Protein AF-A0A357LVG3-F1 (afdb_monomer_lite)

Sequence (38 aa):
WTCYNGREKACGKCGSCVERLEAFEKNHATDPLEYETV

Foldseek 3Di:
DQAPVPDPFRACPDPSNVVVCVVCVVVVHDDPTGHDDD

pLDDT: mean 92.34, std 7.93, range [58.47, 98.5]

Structure (mmCIF, N/CA/C/O backbone):
data_AF-A0A357LVG3-F1
#
_entry.id   AF-A0A357LVG3-F1
#
loop_
_atom_site.group_PDB
_atom_site.id
_atom_site.type_symbol
_atom_site.label_atom_id
_atom_site.label_alt_id
_atom_site.label_comp_id
_atom_site.label_asym_id
_atom_site.label_entity_id
_atom_site.label_seq_id
_atom_site.pdbx_PDB_ins_code
_atom_site.Cartn_x
_atom_site.Cartn_y
_atom_site.Cartn_z
_atom_site.occupancy
_atom_site.B_iso_or_equiv
_atom_site.auth_seq_id
_atom_site.auth_comp_id
_atom_site.auth_asym_id
_atom_site.auth_atom_id
_atom_site.pdbx_PDB_model_num
ATOM 1 N N . TRP A 1 1 ? -4.319 -4.979 -11.833 1.00 74.06 1 TRP A N 1
ATOM 2 C CA . TRP A 1 1 ? -3.039 -4.834 -11.119 1.00 74.06 1 TRP A CA 1
ATOM 3 C C . TRP A 1 1 ? -2.827 -3.354 -10.821 1.00 74.06 1 TRP A C 1
ATOM 5 O O . TRP A 1 1 ? -2.802 -2.582 -11.768 1.00 74.06 1 TRP A O 1
ATOM 15 N N . THR A 1 2 ? -2.786 -2.944 -9.546 1.00 79.19 2 THR A N 1
ATOM 16 C CA . THR A 1 2 ? -2.730 -1.514 -9.151 1.00 79.19 2 THR A CA 1
ATOM 17 C C . THR A 1 2 ? -1.294 -1.019 -8.932 1.00 79.19 2 THR A C 1
ATOM 19 O O . THR A 1 2 ? -1.006 0.152 -9.115 1.00 79.19 2 THR A O 1
ATOM 22 N N . CYS A 1 3 ? -0.347 -1.896 -8.594 1.00 92.62 3 CYS A N 1
ATOM 23 C CA . CYS A 1 3 ? 1.037 -1.495 -8.341 1.00 92.62 3 CYS A CA 1
ATOM 24 C C . CYS A 1 3 ? 1.795 -1.170 -9.645 1.00 92.62 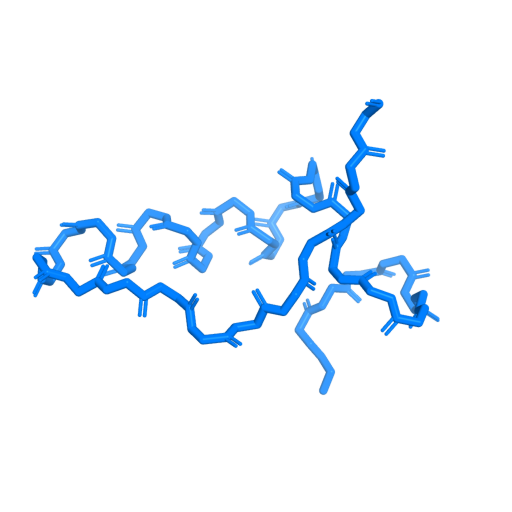3 CYS A C 1
ATOM 26 O O . CYS A 1 3 ? 1.870 -2.002 -10.546 1.00 92.62 3 CYS A O 1
ATOM 28 N N . TYR A 1 4 ? 2.462 -0.018 -9.729 1.00 88.56 4 TYR A N 1
ATOM 29 C CA . TYR A 1 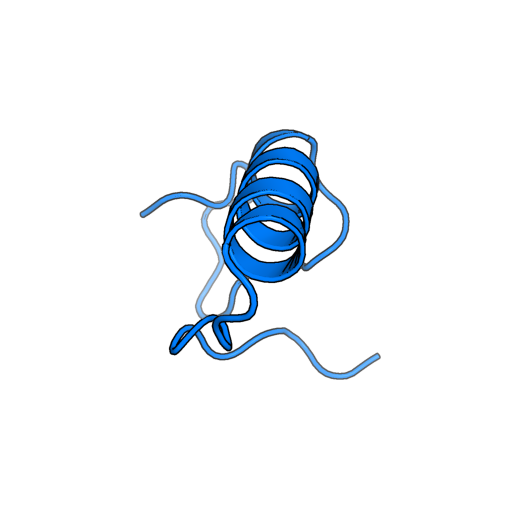4 ? 3.237 0.353 -10.925 1.00 88.56 4 TYR A CA 1
ATOM 30 C C . TYR A 1 4 ? 4.470 -0.513 -11.184 1.00 88.56 4 TYR A C 1
ATOM 32 O O . TYR A 1 4 ? 4.979 -0.540 -12.298 1.00 88.56 4 TYR A O 1
ATOM 40 N N . ASN A 1 5 ? 4.926 -1.263 -10.184 1.00 88.69 5 ASN A N 1
ATOM 41 C CA . ASN A 1 5 ? 6.122 -2.087 -10.312 1.00 88.69 5 ASN A CA 1
ATOM 42 C C . ASN A 1 5 ? 5.848 -3.498 -10.863 1.00 88.69 5 ASN A C 1
ATOM 44 O O . ASN A 1 5 ? 6.777 -4.296 -10.903 1.00 88.69 5 ASN A O 1
ATOM 48 N N . GLY A 1 6 ? 4.605 -3.825 -11.248 1.00 83.12 6 GLY A N 1
ATOM 49 C CA . GLY A 1 6 ? 4.305 -5.081 -11.960 1.00 83.12 6 GLY A CA 1
ATOM 50 C C . GLY A 1 6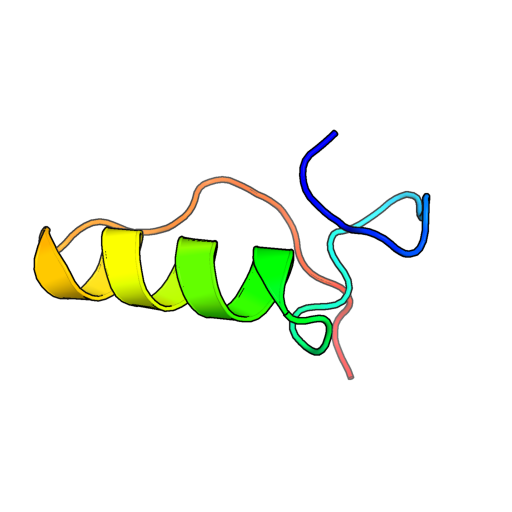 ? 4.664 -6.378 -11.216 1.00 83.12 6 GLY A C 1
ATOM 51 O O . GLY A 1 6 ? 4.943 -7.378 -11.866 1.00 83.12 6 GLY A O 1
ATOM 52 N N . ARG A 1 7 ? 4.750 -6.346 -9.881 1.00 83.19 7 ARG A N 1
ATOM 53 C CA . ARG A 1 7 ? 5.273 -7.444 -9.045 1.00 83.19 7 ARG A CA 1
ATOM 54 C C . ARG A 1 7 ? 4.241 -8.557 -8.814 1.00 83.19 7 ARG A C 1
ATOM 56 O O . ARG A 1 7 ? 3.155 -8.515 -9.369 1.00 83.19 7 ARG A O 1
ATOM 63 N N . GLU A 1 8 ? 4.573 -9.557 -7.998 1.00 90.50 8 GLU A N 1
ATOM 64 C CA . GLU A 1 8 ? 3.606 -10.580 -7.559 1.00 90.50 8 GLU A CA 1
ATOM 65 C C . GLU A 1 8 ? 2.730 -10.076 -6.399 1.00 90.50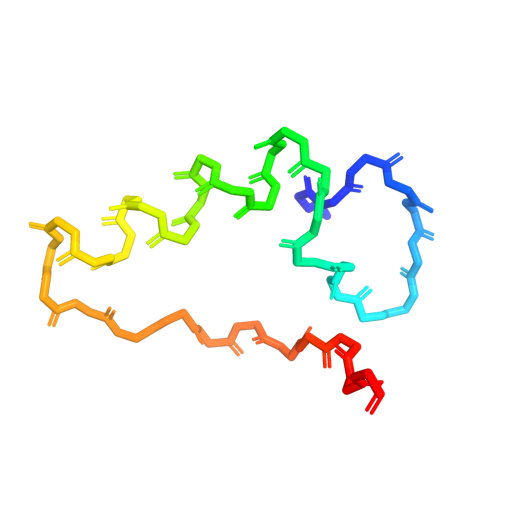 8 GLU A C 1
ATOM 67 O O . GLU A 1 8 ? 1.514 -10.255 -6.409 1.00 90.50 8 GLU A O 1
ATOM 72 N N . LYS A 1 9 ? 3.336 -9.358 -5.440 1.00 92.94 9 LYS A N 1
ATOM 73 C CA . LYS A 1 9 ? 2.652 -8.656 -4.339 1.00 92.94 9 LYS A CA 1
ATOM 74 C C . LYS A 1 9 ? 2.753 -7.141 -4.510 1.00 92.94 9 LYS A C 1
ATOM 76 O O . LYS A 1 9 ? 3.671 -6.637 -5.159 1.00 92.94 9 LYS A O 1
ATOM 81 N N . ALA A 1 10 ? 1.809 -6.387 -3.949 1.00 95.12 10 ALA A N 1
ATOM 82 C CA . ALA A 1 10 ? 1.854 -4.929 -4.028 1.00 95.12 10 ALA A CA 1
ATOM 83 C C . ALA A 1 10 ? 3.062 -4.387 -3.242 1.00 95.12 10 ALA A 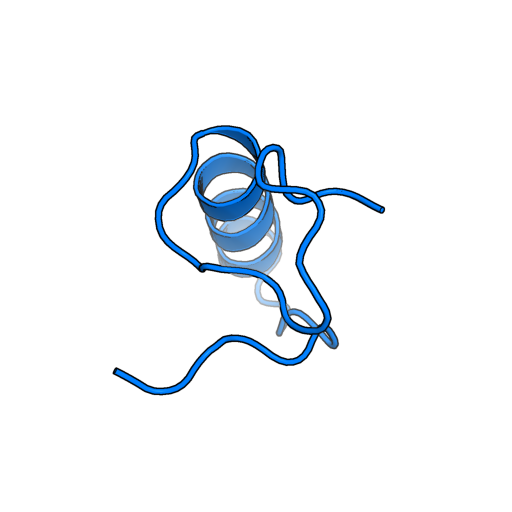C 1
ATOM 85 O O . ALA A 1 10 ? 3.311 -4.781 -2.109 1.00 95.12 10 ALA A O 1
ATOM 86 N N . CYS A 1 11 ? 3.830 -3.458 -3.815 1.00 94.88 11 CYS A N 1
ATOM 87 C CA . CYS A 1 11 ? 5.087 -3.036 -3.183 1.00 94.88 11 CYS A CA 1
ATOM 88 C C . CYS A 1 11 ? 4.910 -2.069 -1.996 1.00 94.88 11 CYS A C 1
ATOM 90 O O . CYS A 1 11 ? 5.887 -1.738 -1.333 1.00 94.88 11 CYS A O 1
ATOM 92 N N . GLY A 1 12 ? 3.714 -1.499 -1.797 1.00 94.56 12 GLY A N 1
ATOM 93 C CA . GLY A 1 12 ? 3.404 -0.565 -0.696 1.00 94.56 12 GLY A CA 1
ATOM 94 C C . GLY A 1 12 ? 4.081 0.810 -0.769 1.00 94.56 12 GLY A C 1
ATOM 95 O O . GLY A 1 12 ? 3.824 1.661 0.070 1.00 94.56 12 GLY A O 1
ATOM 96 N N . LYS A 1 13 ? 4.947 1.033 -1.765 1.00 94.19 13 LYS A N 1
ATOM 97 C CA . LYS A 1 13 ? 5.857 2.195 -1.831 1.00 94.19 13 LYS A CA 1
ATOM 98 C C . LYS A 1 13 ? 5.701 3.061 -3.087 1.00 94.19 13 LYS A C 1
ATOM 100 O O . LYS A 1 13 ? 6.192 4.181 -3.116 1.00 94.19 13 LYS A O 1
ATOM 105 N N . CYS A 1 14 ? 5.073 2.547 -4.148 1.00 95.56 14 CYS A N 1
ATOM 106 C CA . CYS A 1 14 ? 4.836 3.321 -5.373 1.00 95.56 14 CYS A CA 1
ATOM 107 C C . CYS A 1 14 ? 3.581 4.195 -5.243 1.00 95.56 14 CYS A C 1
ATOM 109 O O . CYS A 1 14 ? 2.698 3.855 -4.457 1.00 95.56 14 CYS A O 1
ATOM 111 N N . GLY A 1 15 ? 3.470 5.253 -6.058 1.00 95.31 15 GLY A N 1
ATOM 112 C CA . GLY A 1 15 ? 2.355 6.212 -5.996 1.00 95.31 15 GLY A CA 1
ATOM 113 C C . GLY A 1 15 ? 0.976 5.550 -5.936 1.00 95.31 15 GLY A C 1
ATOM 114 O O . GLY A 1 15 ? 0.243 5.770 -4.982 1.00 95.31 15 GLY A O 1
ATOM 115 N N . SER A 1 16 ? 0.681 4.622 -6.852 1.00 95.44 16 SER A N 1
ATOM 116 C CA . SER A 1 16 ? -0.627 3.951 -6.864 1.00 95.44 16 SER A CA 1
ATOM 117 C C . SER A 1 16 ? -0.885 3.048 -5.647 1.00 95.44 16 SER A C 1
ATOM 119 O O . SER A 1 16 ? -2.024 2.924 -5.202 1.00 95.44 16 SER A O 1
ATOM 121 N N . CYS A 1 17 ? 0.156 2.434 -5.064 1.00 95.94 17 CYS A N 1
ATOM 122 C CA . CYS A 1 17 ? 0.003 1.701 -3.801 1.00 95.94 17 CYS A CA 1
ATOM 123 C C . CYS A 1 17 ? -0.339 2.651 -2.650 1.00 95.94 17 CYS A C 1
ATOM 125 O O . CYS A 1 17 ? -1.211 2.328 -1.853 1.00 95.94 17 CYS A O 1
ATOM 127 N N . VAL A 1 18 ? 0.324 3.807 -2.574 1.00 96.06 18 VAL A N 1
ATOM 128 C CA . VAL A 1 18 ? 0.081 4.802 -1.519 1.00 96.06 18 VAL A CA 1
ATOM 129 C C . VAL A 1 18 ? -1.328 5.379 -1.643 1.00 96.06 18 VAL A C 1
ATOM 131 O O . VAL A 1 18 ? -2.085 5.328 -0.680 1.00 96.06 18 VAL A O 1
ATOM 134 N N . GLU A 1 19 ? -1.725 5.823 -2.839 1.00 97.00 19 GLU A N 1
ATOM 135 C CA . GLU A 1 19 ? -3.074 6.350 -3.097 1.00 97.00 19 GLU A CA 1
ATOM 136 C C . GLU A 1 19 ? -4.163 5.337 -2.730 1.00 97.00 19 GLU A C 1
ATOM 138 O O . GLU A 1 19 ? -5.187 5.686 -2.139 1.00 97.00 19 GLU A O 1
ATOM 143 N N . ARG A 1 20 ? -3.932 4.057 -3.043 1.00 96.50 20 ARG A N 1
ATOM 144 C CA . ARG A 1 20 ? -4.833 2.974 -2.658 1.00 96.50 20 ARG A CA 1
ATOM 145 C C . ARG A 1 20 ? -4.913 2.823 -1.139 1.00 96.50 20 ARG A C 1
ATOM 147 O O . ARG A 1 20 ? -6.022 2.796 -0.615 1.00 96.50 20 ARG A O 1
ATOM 154 N N . LEU A 1 21 ? -3.778 2.719 -0.447 1.00 96.31 21 LEU A N 1
ATOM 155 C CA . LEU A 1 21 ? -3.743 2.552 1.010 1.00 96.31 21 LEU A CA 1
ATOM 156 C C . LEU A 1 21 ? -4.459 3.706 1.724 1.00 96.31 21 LEU A C 1
ATOM 158 O O . LEU A 1 21 ? -5.310 3.454 2.574 1.00 96.31 21 LEU A O 1
ATOM 162 N N . GLU A 1 22 ? -4.210 4.950 1.308 1.00 97.56 22 GLU A N 1
ATOM 163 C CA . GLU A 1 22 ? -4.918 6.120 1.839 1.00 97.56 22 GLU A CA 1
ATOM 164 C C . GLU A 1 22 ? -6.430 6.049 1.599 1.00 97.56 22 GLU A C 1
ATOM 166 O O . GLU A 1 22 ? -7.218 6.454 2.453 1.00 97.56 22 GLU A O 1
ATOM 171 N N . ALA A 1 23 ? -6.863 5.571 0.429 1.00 97.75 23 ALA A N 1
ATOM 172 C CA . ALA A 1 23 ? -8.283 5.430 0.130 1.00 97.75 23 ALA A CA 1
ATOM 173 C C . ALA A 1 23 ? -8.953 4.404 1.055 1.00 97.75 23 ALA A C 1
ATOM 175 O O . ALA A 1 23 ? -10.055 4.659 1.540 1.00 97.75 23 ALA A O 1
ATOM 176 N N . PHE A 1 24 ? -8.298 3.275 1.336 1.00 97.94 24 PHE A N 1
ATOM 177 C CA . PHE A 1 24 ? -8.802 2.285 2.294 1.00 97.94 24 PHE A CA 1
ATOM 178 C C . PHE A 1 24 ? -8.864 2.854 3.714 1.00 97.94 24 PHE A C 1
ATOM 180 O O . PHE A 1 24 ? -9.906 2.754 4.363 1.00 97.94 24 PHE A O 1
ATOM 187 N N . GLU A 1 25 ? -7.809 3.541 4.154 1.00 97.69 25 GLU A N 1
ATOM 188 C CA . GLU A 1 25 ? -7.757 4.200 5.461 1.00 97.69 25 GLU A CA 1
ATOM 189 C C . GLU A 1 25 ? -8.884 5.234 5.634 1.00 97.69 25 GLU A C 1
ATOM 191 O O . GLU A 1 25 ? -9.625 5.182 6.617 1.00 97.69 25 GLU A O 1
ATOM 196 N N . LYS A 1 26 ? -9.091 6.116 4.644 1.00 98.50 26 LYS A N 1
ATOM 197 C CA . LYS A 1 26 ? -10.158 7.139 4.644 1.00 98.50 26 LYS A CA 1
ATOM 198 C C . LYS A 1 26 ? -11.568 6.547 4.697 1.00 98.50 26 LYS A C 1
ATOM 200 O O . LYS A 1 26 ? -12.490 7.220 5.145 1.00 98.50 26 LYS A O 1
ATOM 205 N N . ASN A 1 27 ? -11.742 5.310 4.238 1.00 98.38 27 ASN A N 1
ATOM 206 C CA . ASN A 1 27 ? -13.018 4.593 4.279 1.00 98.38 27 ASN A CA 1
ATOM 207 C C . ASN A 1 27 ? -13.136 3.654 5.490 1.00 98.38 27 ASN A C 1
ATOM 209 O O . ASN A 1 27 ? -14.073 2.861 5.546 1.00 98.38 27 ASN A O 1
ATOM 213 N N . HIS A 1 28 ? -12.202 3.723 6.447 1.00 98.00 28 HIS A N 1
ATOM 214 C CA . HIS A 1 28 ? -12.140 2.820 7.599 1.00 98.00 28 HIS A CA 1
ATOM 215 C C . HIS A 1 28 ? -12.183 1.335 7.194 1.00 98.00 28 HIS A C 1
ATOM 217 O O . HIS A 1 28 ? -12.784 0.503 7.873 1.00 98.00 28 HIS A O 1
ATOM 223 N N . ALA A 1 29 ? -11.549 1.009 6.066 1.00 97.88 29 ALA A N 1
ATOM 224 C CA . ALA A 1 29 ? -11.500 -0.325 5.493 1.00 97.88 29 ALA A CA 1
ATOM 225 C C . ALA A 1 29 ? -10.058 -0.842 5.444 1.00 97.88 29 ALA A C 1
ATOM 227 O O . ALA A 1 29 ? -9.097 -0.076 5.397 1.00 97.88 29 ALA A O 1
ATOM 228 N N . THR A 1 30 ? -9.901 -2.163 5.421 1.00 96.31 30 THR A N 1
ATOM 229 C CA . THR A 1 30 ? -8.600 -2.813 5.229 1.00 96.31 30 THR A CA 1
ATOM 230 C C . THR A 1 30 ? -8.438 -3.202 3.769 1.00 96.31 30 THR A C 1
ATOM 232 O O . THR A 1 30 ? -9.346 -3.787 3.177 1.00 96.31 30 THR A O 1
ATOM 235 N N . ASP A 1 31 ? -7.283 -2.886 3.188 1.00 96.25 31 ASP A N 1
ATOM 236 C CA . ASP A 1 31 ? -6.960 -3.326 1.837 1.00 96.25 31 ASP A CA 1
ATOM 237 C C . ASP A 1 31 ? -6.778 -4.855 1.807 1.00 96.25 31 ASP A C 1
ATOM 239 O O . ASP A 1 31 ? -5.915 -5.365 2.521 1.00 96.25 31 ASP A O 1
ATOM 243 N N . PRO A 1 32 ? -7.558 -5.604 1.001 1.00 95.56 32 PRO A N 1
ATOM 244 C CA . PRO A 1 32 ? -7.421 -7.055 0.912 1.00 95.56 32 PRO A CA 1
ATOM 245 C C . PRO A 1 32 ? -6.192 -7.514 0.111 1.00 95.56 32 PRO A C 1
ATOM 247 O O . PRO A 1 32 ? -5.944 -8.716 0.037 1.00 95.56 32 PRO A O 1
ATOM 250 N N . LEU A 1 33 ? -5.455 -6.610 -0.548 1.00 93.12 33 LEU A N 1
ATOM 251 C CA . LEU A 1 33 ? -4.242 -6.986 -1.275 1.00 93.12 33 LEU A CA 1
ATOM 252 C C . LEU A 1 33 ? -3.121 -7.392 -0.321 1.00 93.12 33 LEU A C 1
ATOM 254 O O . LEU A 1 33 ? -2.852 -6.727 0.675 1.00 93.12 33 LEU A O 1
ATOM 258 N N . GLU A 1 34 ? -2.392 -8.438 -0.702 1.00 94.19 34 GLU A N 1
ATOM 259 C CA . GLU A 1 34 ? -1.117 -8.746 -0.073 1.00 94.19 34 GLU A CA 1
ATOM 260 C C . GLU A 1 34 ? -0.030 -7.774 -0.535 1.00 94.19 34 GLU A C 1
ATOM 262 O O . GLU A 1 34 ? 0.135 -7.490 -1.730 1.00 94.19 34 GLU A O 1
ATOM 267 N N . TYR A 1 35 ? 0.751 -7.311 0.435 1.00 94.31 35 TYR A N 1
ATOM 268 C CA . TYR A 1 35 ? 1.886 -6.429 0.222 1.00 94.31 35 TYR A CA 1
ATOM 269 C C . TYR A 1 35 ? 3.203 -7.175 0.442 1.00 94.31 35 TYR A C 1
ATOM 271 O O . TYR A 1 35 ? 3.263 -8.163 1.176 1.00 94.31 35 TYR A O 1
ATOM 279 N N . GLU A 1 36 ? 4.267 -6.712 -0.210 1.00 94.44 36 GLU A N 1
ATOM 280 C CA . GLU A 1 36 ? 5.621 -7.161 0.106 1.00 94.44 36 GLU A CA 1
ATOM 281 C C . GLU A 1 36 ? 5.922 -6.811 1.570 1.00 94.44 36 GLU A C 1
ATOM 283 O O . GLU A 1 36 ? 5.868 -5.647 1.972 1.00 94.44 36 GLU A O 1
ATOM 288 N N . THR A 1 37 ? 6.228 -7.825 2.376 1.00 82.75 37 THR A N 1
ATOM 289 C CA . THR A 1 37 ? 6.821 -7.617 3.696 1.00 82.75 37 THR A CA 1
ATOM 290 C C . THR A 1 37 ? 8.232 -7.079 3.490 1.00 82.75 37 THR A C 1
ATOM 292 O O . THR A 1 37 ? 9.000 -7.674 2.730 1.00 82.75 37 THR A O 1
ATOM 295 N N . VAL A 1 38 ? 8.548 -5.941 4.113 1.00 58.47 38 VAL A N 1
ATOM 296 C CA . VAL A 1 38 ? 9.925 -5.419 4.174 1.00 58.47 38 VAL A CA 1
ATOM 297 C C . VAL A 1 38 ? 10.819 -6.410 4.906 1.00 58.47 38 VAL A C 1
ATOM 299 O O . VAL A 1 38 ? 10.343 -6.971 5.919 1.00 58.47 38 VAL A O 1
#

Radius of gyration: 9.51 Å; chains: 1; bounding box: 23×18×20 Å

Secondary structure (DSSP, 8-state):
---TT--S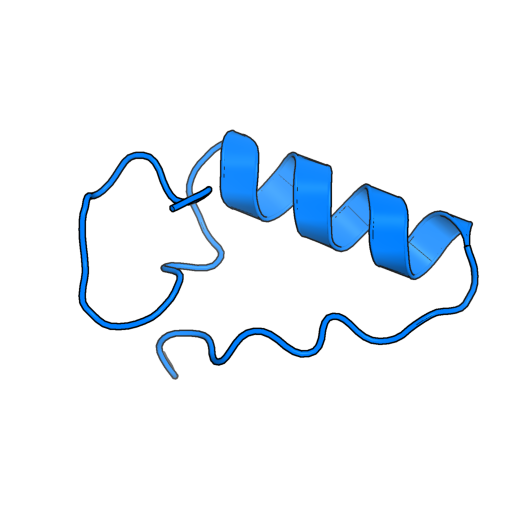SB-S-SHHHHHHHHHHHHTT----S-B---